Protein AF-A0A9Q4A9N9-F1 (afdb_monomer)

Foldseek 3Di:
DPDPDDDPALLVQQQQPDWDWDDDPPDIDIDRCQCSRPLRGVLLVVLSVLVVVCVVVVVDDPLAEEEEEDLDSNLLSNLQRCLRVVHAYEYEYEPVRDPVSVVSSVVSVHHYHYDYDADPVRHCPVVSVVVLVCVCVVDVSYDYSD

Nearest PDB structures (foldseek):
  5d84-assembly1_A  TM=9.230E-01  e=7.719E-14  Staphylococcus aureus subsp. aureus str. Newman
  5d86-assembly1_A-2  TM=9.221E-01  e=1.957E-13  Staphylococcus aureus subsp. aureus str. Newman
  5d87-assembly1_A-2  TM=9.288E-01  e=1.424E-12  Staphylococcus aureus subsp. aureus str. Newman
  3x43-assembly2_F  TM=8.504E-01  e=4.314E-11  Streptomyces lavendulae
  5xcp-assembly1_X-2  TM=8.818E-01  e=1.094E-10  Haemophilus influenzae Rd KW20

Structure (mmCIF, N/CA/C/O backbone):
data_AF-A0A9Q4A9N9-F1
#
_entry.id   AF-A0A9Q4A9N9-F1
#
loop_
_atom_site.group_PDB
_atom_site.id
_atom_site.type_symbol
_atom_site.label_atom_id
_atom_site.label_alt_id
_atom_site.label_comp_id
_atom_site.label_asym_id
_atom_site.label_entity_id
_atom_site.label_seq_id
_atom_site.pdbx_PDB_ins_code
_atom_site.Cartn_x
_atom_site.Cartn_y
_atom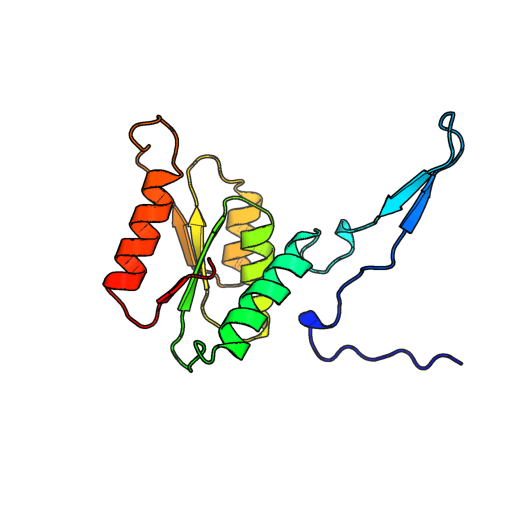_site.Cartn_z
_atom_site.occupancy
_atom_site.B_iso_or_equiv
_atom_site.auth_seq_id
_atom_site.auth_comp_id
_atom_site.auth_asym_id
_atom_site.auth_atom_id
_atom_site.pdbx_PDB_model_num
ATOM 1 N N . MET A 1 1 ? -11.210 -16.561 -32.631 1.00 37.47 1 MET A N 1
ATOM 2 C CA . MET A 1 1 ? -11.814 -15.399 -31.948 1.00 37.47 1 MET A CA 1
ATOM 3 C C . MET A 1 1 ? -11.627 -15.617 -30.459 1.00 37.47 1 MET A C 1
ATOM 5 O O . MET A 1 1 ? -12.325 -16.448 -29.900 1.00 37.47 1 MET A O 1
ATOM 9 N N . HIS A 1 2 ? -10.637 -14.973 -29.839 1.00 43.34 2 HIS A N 1
ATOM 10 C CA . HIS A 1 2 ? -10.611 -14.881 -28.380 1.00 43.34 2 HIS A CA 1
ATOM 11 C C . HIS A 1 2 ? -11.624 -13.801 -28.010 1.00 43.34 2 HIS A C 1
ATOM 13 O O . HIS A 1 2 ? -11.444 -12.642 -28.377 1.00 43.34 2 HIS A O 1
ATOM 19 N N . THR A 1 3 ? -12.727 -14.194 -27.381 1.00 44.84 3 THR A N 1
ATOM 20 C CA . THR A 1 3 ? -13.606 -13.268 -26.665 1.00 44.84 3 THR A CA 1
ATOM 21 C C . THR A 1 3 ? -12.741 -12.457 -25.711 1.00 44.84 3 THR A C 1
ATOM 23 O O . THR A 1 3 ? -12.007 -13.040 -24.913 1.00 44.84 3 THR A O 1
ATOM 26 N N . ALA A 1 4 ? -12.779 -11.130 -25.833 1.00 57.09 4 ALA A N 1
ATOM 27 C CA . ALA A 1 4 ? -12.174 -10.257 -24.841 1.00 57.09 4 ALA A CA 1
ATOM 28 C C . ALA A 1 4 ? -12.810 -10.602 -23.490 1.00 57.09 4 ALA A C 1
ATOM 30 O O . ALA A 1 4 ? -14.027 -10.529 -23.342 1.00 57.09 4 ALA A O 1
ATOM 31 N N . SER A 1 5 ? -12.004 -11.072 -22.543 1.00 66.56 5 SER A N 1
ATOM 32 C CA . SER A 1 5 ? -12.449 -11.260 -21.169 1.00 66.56 5 SER A CA 1
ATOM 33 C C . SER A 1 5 ? -12.702 -9.880 -20.569 1.00 66.56 5 SER A C 1
ATOM 35 O O . SER A 1 5 ? -11.776 -9.071 -20.491 1.00 66.56 5 SER A O 1
ATOM 37 N N . GLU A 1 6 ? -13.942 -9.597 -20.185 1.00 80.25 6 GLU A N 1
ATOM 38 C CA . GLU A 1 6 ? -14.275 -8.398 -19.419 1.00 80.25 6 GLU A CA 1
ATOM 39 C C . GLU A 1 6 ? -13.800 -8.578 -17.976 1.00 80.25 6 GLU A C 1
ATOM 41 O O . GLU A 1 6 ? -14.198 -9.531 -17.306 1.00 80.25 6 GLU A O 1
ATOM 46 N N . TYR A 1 7 ? -12.947 -7.668 -17.507 1.00 80.69 7 TYR A N 1
ATOM 47 C CA . TYR A 1 7 ? -12.559 -7.602 -16.101 1.00 80.69 7 TYR A CA 1
ATOM 48 C C . TYR A 1 7 ? -13.692 -6.974 -15.291 1.00 80.69 7 TYR A C 1
ATOM 50 O O . TYR A 1 7 ? -14.200 -5.918 -15.668 1.00 80.69 7 TYR A O 1
ATOM 58 N N . GLN A 1 8 ? -14.070 -7.604 -14.181 1.00 82.00 8 GLN A N 1
ATOM 59 C CA . GLN A 1 8 ? -15.118 -7.111 -13.282 1.00 82.00 8 GLN A CA 1
ATOM 60 C C . GLN A 1 8 ? -14.548 -6.315 -12.099 1.00 82.00 8 GLN A C 1
ATOM 62 O O . GLN A 1 8 ? -15.270 -5.542 -11.475 1.00 82.00 8 GLN A O 1
ATOM 67 N N . SER A 1 9 ? -13.255 -6.477 -11.804 1.00 84.81 9 SER A N 1
ATOM 68 C CA . SER A 1 9 ? -12.562 -5.814 -10.694 1.00 84.81 9 SER A CA 1
ATOM 69 C C . SER A 1 9 ? -11.139 -5.399 -11.076 1.00 84.81 9 SER A C 1
ATOM 71 O O . SER A 1 9 ? -10.503 -6.012 -11.939 1.00 84.81 9 SER A O 1
ATOM 73 N N . LEU A 1 10 ? -10.584 -4.387 -10.395 1.00 83.00 10 LEU A N 1
ATOM 74 C CA . LEU A 1 10 ? -9.170 -4.008 -10.585 1.00 83.00 10 LEU A CA 1
ATOM 75 C C . LEU A 1 10 ? -8.217 -5.139 -10.182 1.00 83.00 10 LEU A C 1
ATOM 77 O O . LEU A 1 10 ? -7.119 -5.257 -10.725 1.00 83.00 10 LEU A O 1
ATOM 81 N N . CYS A 1 11 ? -8.646 -5.980 -9.241 1.00 80.81 11 CYS A N 1
ATOM 82 C CA . CYS A 1 11 ? -7.875 -7.114 -8.745 1.00 80.81 11 CYS A CA 1
ATOM 83 C C . CYS A 1 11 ? -7.682 -8.217 -9.797 1.00 80.81 11 CYS A C 1
ATOM 85 O O . CYS A 1 11 ? -6.743 -9.001 -9.676 1.00 80.81 11 CYS A O 1
ATOM 87 N N . GLU A 1 12 ? -8.538 -8.282 -10.819 1.00 83.12 12 GLU A N 1
ATOM 88 C CA . GLU A 1 12 ? -8.385 -9.206 -11.950 1.00 83.12 12 GLU A CA 1
ATOM 89 C C . GLU A 1 12 ? -7.378 -8.695 -12.989 1.00 83.12 12 GLU A C 1
ATOM 91 O O . GLU A 1 12 ? -6.821 -9.481 -13.758 1.00 83.12 12 GLU A O 1
ATOM 96 N N . ILE A 1 13 ? -7.084 -7.390 -12.985 1.00 84.44 13 ILE A N 1
ATOM 97 C CA . ILE A 1 13 ? -6.130 -6.757 -13.900 1.00 84.44 13 ILE A CA 1
ATOM 98 C C . ILE A 1 13 ? -4.717 -6.865 -13.314 1.00 84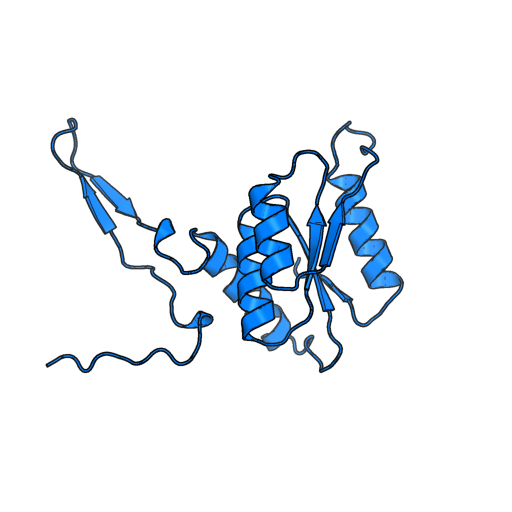.44 13 ILE A C 1
ATOM 100 O O . ILE A 1 13 ? -4.088 -5.882 -12.920 1.00 84.44 13 ILE A O 1
ATOM 104 N N . VAL A 1 14 ? -4.201 -8.093 -13.251 1.00 85.62 14 VAL A N 1
ATOM 105 C CA . VAL A 1 14 ? -2.814 -8.368 -12.858 1.00 85.62 14 VAL A CA 1
ATOM 106 C C . VAL A 1 14 ? -2.012 -8.779 -14.086 1.00 85.62 14 VAL A C 1
ATOM 108 O O . VAL A 1 14 ? -2.102 -9.902 -14.584 1.00 85.62 14 VAL A O 1
ATOM 111 N N . HIS A 1 15 ? -1.173 -7.867 -14.571 1.00 86.19 15 HIS A N 1
ATOM 112 C CA . HIS A 1 15 ? -0.300 -8.125 -15.709 1.00 86.19 15 HIS A CA 1
ATOM 113 C C . HIS A 1 15 ? 0.949 -8.885 -15.255 1.00 86.19 15 HIS A C 1
ATOM 115 O O . HIS A 1 15 ? 1.929 -8.312 -14.774 1.00 86.19 15 HIS A O 1
ATOM 121 N N . ASP A 1 16 ? 0.916 -10.208 -15.407 1.00 87.25 16 ASP A N 1
ATOM 122 C CA . ASP A 1 16 ? 2.038 -11.080 -15.037 1.00 87.25 16 ASP A CA 1
ATOM 123 C C . ASP A 1 16 ? 2.824 -11.642 -16.227 1.00 87.25 16 ASP A C 1
ATOM 125 O O . ASP A 1 16 ? 3.945 -12.116 -16.064 1.00 87.25 16 ASP A O 1
ATOM 129 N N . GLN A 1 17 ? 2.262 -11.542 -17.431 1.00 89.88 17 GLN A N 1
ATOM 130 C CA . GLN A 1 17 ? 2.814 -12.145 -18.649 1.00 89.88 17 GLN A CA 1
ATOM 131 C C . GLN A 1 17 ? 3.272 -11.107 -19.686 1.00 89.88 17 GLN A C 1
ATOM 133 O O . GLN A 1 17 ? 3.496 -11.431 -20.849 1.00 89.88 17 GLN A O 1
ATOM 138 N N . ALA A 1 18 ? 3.413 -9.843 -19.278 1.00 92.62 18 ALA A N 1
ATOM 139 C CA . ALA A 1 18 ? 3.898 -8.779 -20.147 1.00 92.62 18 ALA A CA 1
ATOM 140 C C . ALA A 1 18 ? 5.430 -8.711 -20.102 1.00 92.62 18 ALA A C 1
ATOM 142 O O . ALA A 1 18 ? 6.015 -8.271 -19.108 1.00 92.62 18 ALA A O 1
ATOM 143 N N . PHE A 1 19 ? 6.074 -9.127 -21.192 1.00 96.25 19 PHE A N 1
ATOM 144 C CA . PHE A 1 19 ? 7.525 -9.081 -21.348 1.00 96.25 19 PHE A CA 1
ATOM 145 C C . PHE A 1 19 ? 7.915 -8.329 -22.618 1.00 96.25 19 PHE A C 1
ATOM 147 O O . PHE A 1 19 ? 7.341 -8.546 -23.683 1.00 96.25 19 PHE A O 1
ATOM 154 N N . LEU A 1 20 ? 8.932 -7.479 -22.510 1.00 96.38 20 LEU A N 1
ATOM 155 C CA . LEU A 1 20 ? 9.586 -6.839 -23.644 1.00 96.38 20 LEU A CA 1
ATOM 156 C C . LEU A 1 20 ? 10.902 -7.566 -23.927 1.00 96.38 20 LEU A C 1
ATOM 158 O O . LEU A 1 20 ? 11.779 -7.605 -23.063 1.00 96.38 20 LEU A O 1
ATOM 162 N N . LYS A 1 21 ? 11.058 -8.126 -25.131 1.00 97.19 21 LYS A N 1
ATOM 163 C CA . LYS A 1 21 ? 12.361 -8.629 -25.582 1.00 97.19 21 LYS A CA 1
ATOM 164 C C . LYS A 1 21 ? 13.247 -7.441 -25.950 1.00 97.19 21 LYS A C 1
ATOM 166 O O . LYS A 1 21 ? 12.863 -6.624 -26.782 1.00 97.19 21 LYS A O 1
ATOM 171 N N . VAL A 1 22 ? 14.431 -7.372 -25.357 1.00 97.50 22 VAL A N 1
ATOM 172 C CA . VAL A 1 22 ? 15.457 -6.376 -25.664 1.00 97.50 22 VAL A CA 1
ATOM 173 C C . VAL A 1 22 ? 16.596 -7.063 -26.404 1.00 97.50 22 VAL A C 1
ATOM 175 O O . VAL A 1 22 ? 17.100 -8.096 -25.967 1.00 97.50 22 VAL A O 1
ATOM 178 N N . THR A 1 23 ? 16.977 -6.485 -27.539 1.00 97.31 23 THR A N 1
ATOM 179 C CA . THR A 1 23 ? 18.047 -6.962 -28.424 1.00 97.31 23 THR A CA 1
ATOM 180 C C . THR A 1 23 ? 18.979 -5.800 -28.765 1.00 97.31 23 THR A C 1
ATOM 182 O O . THR A 1 23 ? 18.563 -4.644 -28.707 1.00 97.31 23 THR A O 1
ATOM 185 N N . GLY A 1 24 ? 20.219 -6.078 -29.175 1.00 93.44 24 GLY A N 1
ATOM 186 C CA . GLY A 1 24 ? 21.143 -5.039 -29.663 1.00 93.44 24 GLY A CA 1
ATOM 187 C C . GLY A 1 24 ? 21.959 -4.310 -28.585 1.00 93.44 24 GLY A C 1
ATOM 188 O O . GLY A 1 24 ? 22.623 -3.328 -28.898 1.00 93.44 24 GLY A O 1
ATOM 189 N N . LEU A 1 25 ? 21.960 -4.802 -27.338 1.00 93.25 25 LEU A N 1
ATOM 190 C CA . LEU A 1 25 ? 22.780 -4.289 -26.223 1.00 93.25 25 LEU A CA 1
ATOM 191 C C . LEU A 1 25 ? 23.878 -5.282 -25.789 1.00 93.25 25 LEU A C 1
ATOM 193 O O . LEU A 1 25 ? 24.240 -5.360 -24.619 1.00 93.25 25 LEU A O 1
ATOM 197 N N . GLY A 1 26 ? 24.388 -6.082 -26.729 1.00 95.06 26 GLY A N 1
ATOM 198 C CA . GLY A 1 26 ? 25.426 -7.096 -26.495 1.00 95.06 26 GLY A CA 1
ATOM 199 C C . GLY A 1 26 ? 24.898 -8.475 -26.084 1.00 95.06 26 GLY A C 1
ATOM 200 O O . GLY A 1 26 ? 25.519 -9.475 -26.427 1.00 95.06 26 GLY A O 1
ATOM 201 N N . LEU A 1 27 ? 23.735 -8.545 -25.429 1.00 95.75 27 LEU A N 1
ATOM 202 C CA . LEU A 1 27 ? 23.015 -9.786 -25.122 1.00 95.75 27 LEU A CA 1
ATOM 203 C C . LEU A 1 27 ? 21.504 -9.584 -25.295 1.00 95.75 27 LEU A C 1
ATOM 205 O O . LEU A 1 27 ? 20.992 -8.485 -25.074 1.00 95.75 27 LEU A O 1
ATOM 209 N N . ASP A 1 28 ? 20.802 -10.658 -25.655 1.00 97.38 28 ASP A N 1
ATOM 210 C CA . ASP A 1 28 ? 19.340 -10.697 -25.686 1.00 97.38 28 ASP A CA 1
ATOM 211 C C . ASP A 1 28 ? 18.799 -11.001 -24.282 1.00 97.38 28 ASP A C 1
ATOM 213 O O . ASP A 1 28 ? 19.219 -11.967 -23.642 1.00 97.38 28 ASP A O 1
ATOM 217 N N . PHE A 1 29 ? 17.835 -10.212 -23.808 1.00 96.69 29 PHE A N 1
ATOM 218 C CA . PHE A 1 29 ? 17.159 -10.449 -22.529 1.00 96.69 29 PHE A CA 1
ATOM 219 C C . PHE A 1 29 ? 15.695 -10.002 -22.568 1.00 96.69 29 PHE A C 1
ATOM 221 O O . PHE A 1 29 ? 15.257 -9.313 -23.488 1.00 96.69 29 PHE A O 1
ATOM 228 N N . PHE A 1 30 ? 14.922 -10.405 -21.559 1.00 97.38 30 PHE A N 1
ATOM 229 C CA . PHE A 1 30 ? 13.523 -10.012 -21.404 1.00 97.38 30 PHE A CA 1
ATOM 230 C C . PHE A 1 30 ? 13.351 -9.104 -20.189 1.00 97.38 30 PHE A C 1
ATOM 232 O O . PHE A 1 30 ? 13.836 -9.411 -19.101 1.00 97.38 30 PHE A O 1
ATOM 239 N N . LEU A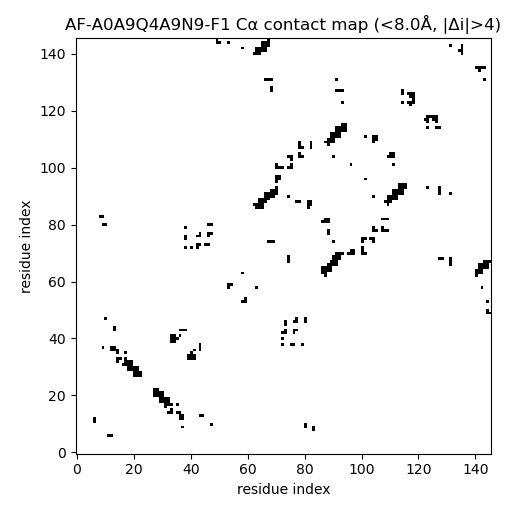 1 31 ? 12.620 -8.007 -20.367 1.00 96.06 31 LEU A N 1
ATOM 240 C CA . LEU A 1 31 ? 12.180 -7.128 -19.290 1.00 96.06 31 LEU A CA 1
ATOM 241 C C . LEU A 1 31 ? 10.728 -7.435 -18.946 1.00 96.06 31 LEU A C 1
ATOM 243 O O . LEU A 1 31 ? 9.863 -7.386 -19.819 1.00 96.06 31 LEU A O 1
ATOM 247 N N . LYS A 1 32 ? 10.450 -7.725 -17.674 1.00 96.25 32 LYS A N 1
ATOM 248 C CA . LYS A 1 32 ? 9.079 -7.897 -17.190 1.00 96.25 32 LYS A CA 1
ATOM 249 C C . LYS A 1 32 ? 8.448 -6.531 -16.927 1.00 96.25 32 LYS A C 1
ATOM 251 O O . LYS A 1 32 ? 8.941 -5.760 -16.105 1.00 96.25 32 LYS A O 1
ATOM 256 N N . MET A 1 33 ? 7.356 -6.231 -17.621 1.00 96.12 33 MET A N 1
ATOM 257 C CA . MET A 1 33 ? 6.734 -4.905 -17.652 1.00 96.12 33 MET A CA 1
ATOM 258 C C . MET A 1 33 ? 5.738 -4.714 -16.500 1.00 96.12 33 MET A C 1
ATOM 260 O O . MET A 1 33 ? 4.543 -4.525 -16.702 1.00 96.12 33 MET A O 1
ATOM 264 N N . GLU A 1 34 ? 6.237 -4.753 -15.264 1.00 96.25 34 GLU A N 1
ATOM 265 C CA . GLU A 1 34 ? 5.417 -4.649 -14.045 1.00 96.25 34 GLU A CA 1
ATOM 266 C C . GLU A 1 34 ? 4.754 -3.276 -13.843 1.00 96.25 34 GLU A C 1
ATOM 268 O O . GLU A 1 34 ? 3.810 -3.154 -13.061 1.00 96.25 34 GLU A O 1
ATOM 273 N N . SER A 1 35 ? 5.226 -2.238 -14.538 1.00 94.50 35 SER A N 1
ATOM 274 C CA . SER A 1 35 ? 4.610 -0.907 -14.528 1.00 94.50 35 SER A CA 1
ATOM 275 C C . SER A 1 35 ? 3.247 -0.862 -15.218 1.00 94.50 35 SER A C 1
ATOM 277 O O . SER A 1 35 ? 2.513 0.099 -15.023 1.00 94.50 35 SER A O 1
ATOM 279 N N . LEU A 1 36 ? 2.899 -1.889 -16.002 1.00 93.94 36 LEU A N 1
ATOM 280 C CA . LEU A 1 36 ? 1.603 -1.981 -16.673 1.00 93.94 36 LEU A CA 1
ATOM 281 C C . LEU A 1 36 ? 0.464 -2.363 -15.726 1.00 93.94 36 LEU A C 1
ATOM 283 O O . LEU A 1 36 ? -0.694 -2.207 -16.092 1.00 93.94 36 LEU A O 1
ATOM 287 N N . ASN A 1 37 ? 0.761 -2.847 -14.516 1.00 94.69 37 ASN A N 1
ATOM 288 C CA . ASN A 1 37 ? -0.270 -3.067 -13.505 1.00 94.69 37 ASN A CA 1
ATOM 289 C C . ASN A 1 37 ? -0.977 -1.736 -13.159 1.00 94.69 37 ASN A C 1
ATOM 291 O O . ASN A 1 37 ? -0.287 -0.724 -13.060 1.00 94.69 37 ASN A O 1
ATOM 295 N N . PRO A 1 38 ? -2.299 -1.721 -12.896 1.00 92.56 38 PRO A N 1
ATOM 296 C CA . PRO A 1 38 ? -3.078 -0.516 -12.583 1.00 92.56 38 PRO A CA 1
ATOM 297 C C . PRO A 1 38 ? -2.447 0.463 -11.579 1.00 92.56 38 PRO A C 1
ATOM 299 O O . PRO A 1 38 ? -2.464 1.669 -11.804 1.00 92.56 38 PRO A O 1
ATOM 302 N N . ALA A 1 39 ? -1.817 -0.036 -10.509 1.00 93.50 39 ALA A N 1
ATOM 303 C CA . ALA A 1 39 ? -1.113 0.800 -9.525 1.00 93.50 39 ALA A CA 1
ATOM 304 C C . ALA A 1 39 ? 0.275 1.301 -9.996 1.00 93.50 39 ALA A C 1
ATOM 306 O O . ALA A 1 39 ? 1.084 1.758 -9.187 1.00 93.50 39 ALA A O 1
ATOM 307 N N . GLY A 1 40 ? 0.599 1.148 -11.281 1.00 94.12 40 GLY A N 1
ATOM 308 C CA . GLY A 1 40 ? 1.843 1.582 -11.917 1.00 94.12 40 GLY A CA 1
ATOM 309 C C . GLY A 1 40 ? 3.090 0.797 -11.505 1.00 94.12 40 GLY A C 1
ATOM 310 O O . GLY A 1 40 ? 4.209 1.222 -11.792 1.00 94.12 40 GLY A O 1
ATOM 311 N N . SER A 1 41 ? 2.948 -0.320 -10.782 1.00 95.38 41 SER A N 1
ATOM 312 C CA . SER A 1 41 ? 4.094 -1.081 -10.279 1.00 95.38 41 SER A CA 1
ATOM 313 C C . SER A 1 41 ? 3.756 -2.521 -9.889 1.00 95.38 41 SER A C 1
ATOM 315 O O . SER A 1 41 ? 2.597 -2.882 -9.684 1.00 95.38 41 SER A O 1
ATOM 317 N N . ILE A 1 42 ? 4.807 -3.309 -9.640 1.00 95.88 42 ILE A N 1
ATOM 318 C CA . ILE A 1 42 ? 4.721 -4.682 -9.117 1.00 95.88 42 ILE A CA 1
ATOM 319 C C . ILE A 1 42 ? 3.955 -4.792 -7.785 1.00 95.88 42 ILE A C 1
ATOM 321 O O . ILE A 1 42 ? 3.466 -5.865 -7.436 1.00 95.88 42 ILE A O 1
ATOM 325 N N . LYS A 1 43 ? 3.835 -3.698 -7.015 1.00 96.31 43 LYS A N 1
ATOM 326 C CA . LYS A 1 43 ? 3.232 -3.732 -5.674 1.00 96.31 43 LYS A CA 1
ATOM 327 C C . LYS A 1 43 ? 1.729 -3.990 -5.679 1.00 96.31 43 LYS A C 1
ATOM 329 O O . LYS A 1 43 ? 1.217 -4.389 -4.638 1.00 96.31 43 LYS A O 1
ATOM 334 N N . LEU A 1 44 ? 1.058 -3.877 -6.830 1.00 95.75 44 LEU A N 1
ATOM 335 C CA . LEU A 1 44 ? -0.328 -4.326 -6.975 1.00 95.75 44 LEU A CA 1
ATOM 336 C C . LEU A 1 44 ? -0.495 -5.791 -6.549 1.00 95.75 44 LEU A C 1
ATOM 338 O O . LEU A 1 44 ? -1.410 -6.112 -5.801 1.00 95.75 44 LEU A O 1
ATOM 342 N N . LYS A 1 45 ? 0.439 -6.662 -6.946 1.00 94.56 45 LYS A N 1
ATOM 343 C CA . LYS A 1 45 ? 0.400 -8.099 -6.630 1.00 94.56 45 LYS A CA 1
ATOM 344 C C . LYS A 1 45 ? 0.486 -8.346 -5.128 1.00 94.56 45 LYS A C 1
ATOM 346 O O . LYS A 1 45 ? -0.276 -9.133 -4.578 1.00 94.56 45 LYS A O 1
ATOM 351 N N . THR A 1 46 ? 1.394 -7.634 -4.460 1.00 95.88 46 THR A N 1
ATOM 352 C CA . THR A 1 46 ? 1.538 -7.700 -3.001 1.00 95.88 46 THR A CA 1
ATOM 353 C C . THR A 1 46 ? 0.283 -7.185 -2.301 1.00 95.88 46 THR A C 1
ATOM 355 O O . THR A 1 46 ? -0.208 -7.853 -1.402 1.00 95.88 46 THR A O 1
ATOM 358 N N . ALA A 1 47 ? -0.266 -6.045 -2.733 1.00 96.56 47 ALA A N 1
ATOM 359 C CA . ALA A 1 47 ? -1.481 -5.476 -2.154 1.00 96.56 47 ALA A CA 1
ATOM 360 C C . ALA A 1 47 ? -2.676 -6.439 -2.256 1.00 96.56 47 ALA A C 1
ATOM 362 O O . ALA A 1 47 ? -3.331 -6.708 -1.252 1.00 96.56 47 ALA A O 1
ATOM 363 N N . VAL A 1 48 ? -2.908 -7.020 -3.441 1.00 95.12 48 VAL A N 1
ATOM 364 C CA . VAL A 1 48 ? -3.958 -8.030 -3.651 1.00 95.12 48 VAL A CA 1
ATOM 365 C C . VAL A 1 48 ? -3.740 -9.241 -2.742 1.00 95.12 48 VAL A C 1
ATOM 367 O O . VAL A 1 48 ? -4.686 -9.699 -2.108 1.00 95.12 48 VAL A O 1
ATOM 370 N N . GLY A 1 49 ? -2.501 -9.731 -2.630 1.00 95.12 49 GLY A N 1
ATOM 371 C CA . GLY A 1 49 ? -2.163 -10.854 -1.754 1.00 95.12 49 GLY A CA 1
ATOM 372 C C . GLY A 1 49 ? -2.468 -10.587 -0.277 1.00 95.12 49 GLY A C 1
ATOM 373 O O . GLY A 1 49 ? -3.135 -11.402 0.353 1.00 95.12 49 GLY A O 1
ATOM 374 N N . LEU A 1 50 ? -2.038 -9.438 0.256 1.00 96.88 50 LEU A N 1
ATOM 375 C CA . LEU A 1 50 ? -2.252 -9.064 1.662 1.00 96.88 50 LEU A CA 1
ATOM 376 C C . LEU A 1 50 ? -3.741 -8.919 2.000 1.00 96.88 50 LEU A C 1
ATOM 378 O O . LEU A 1 50 ? -4.208 -9.439 3.010 1.00 96.88 50 LEU A O 1
ATOM 382 N N . ILE A 1 51 ? -4.507 -8.247 1.138 1.00 95.69 51 ILE A N 1
ATOM 383 C CA . ILE A 1 51 ? -5.941 -8.032 1.371 1.00 95.69 51 ILE A CA 1
ATOM 384 C C . ILE A 1 51 ? -6.706 -9.357 1.258 1.00 95.69 51 ILE A C 1
ATOM 386 O O . ILE A 1 51 ? -7.597 -9.626 2.063 1.00 95.69 51 ILE A O 1
ATOM 390 N N . ASN A 1 52 ? -6.340 -10.213 0.298 1.00 94.56 52 ASN A N 1
ATOM 391 C CA . ASN A 1 52 ? -6.943 -11.537 0.166 1.00 94.56 52 ASN A CA 1
ATOM 392 C C . ASN A 1 52 ? -6.628 -12.443 1.369 1.00 94.56 52 ASN A C 1
ATOM 394 O O . ASN A 1 52 ? -7.513 -13.191 1.776 1.00 94.56 52 ASN A O 1
ATOM 398 N N . ASP A 1 53 ? -5.426 -12.372 1.956 1.00 96.19 53 ASP A N 1
ATOM 399 C CA . ASP A 1 53 ? -5.088 -13.115 3.183 1.00 96.19 53 ASP A CA 1
ATOM 400 C C . ASP A 1 53 ? -5.988 -12.700 4.352 1.00 96.19 53 ASP A C 1
ATOM 402 O O . ASP A 1 53 ? -6.638 -13.535 4.982 1.00 96.19 53 ASP A O 1
ATOM 406 N N . VAL A 1 54 ? -6.103 -11.394 4.591 1.00 96.25 54 VAL A N 1
ATOM 407 C CA . VAL A 1 54 ? -6.958 -10.840 5.649 1.00 96.25 54 VAL A CA 1
ATOM 408 C C . VAL A 1 54 ? -8.425 -11.224 5.442 1.00 96.25 54 VAL A C 1
ATOM 410 O O . VAL A 1 54 ? -9.102 -11.616 6.398 1.00 96.25 54 VAL A O 1
ATOM 413 N N . GLN A 1 55 ? -8.908 -11.195 4.199 1.00 94.06 55 GLN A N 1
ATOM 414 C CA . GLN A 1 55 ? -10.250 -11.661 3.859 1.00 94.06 55 GLN A CA 1
ATOM 415 C C . GLN A 1 55 ? -10.423 -13.164 4.123 1.00 94.06 55 GLN A C 1
ATOM 417 O O . GLN A 1 55 ? -11.408 -13.566 4.741 1.00 94.06 55 GLN A O 1
ATOM 422 N N . ALA A 1 56 ? -9.470 -13.996 3.697 1.00 95.94 56 ALA A N 1
ATOM 423 C CA . ALA A 1 56 ? -9.514 -15.447 3.879 1.00 95.94 56 ALA A CA 1
ATOM 424 C C . ALA A 1 56 ? -9.474 -15.856 5.360 1.00 95.94 56 ALA A C 1
ATOM 426 O O . ALA A 1 56 ? -10.081 -16.852 5.749 1.00 95.94 56 ALA A O 1
ATOM 427 N N . ARG A 1 57 ? -8.805 -15.060 6.198 1.00 96.06 57 ARG A N 1
ATOM 428 C CA . ARG A 1 57 ? -8.762 -15.230 7.657 1.00 96.06 57 ARG A CA 1
ATOM 429 C C . ARG A 1 57 ? -10.020 -14.725 8.371 1.00 96.06 57 ARG A C 1
ATOM 431 O O . ARG A 1 57 ? -10.108 -14.867 9.587 1.00 96.06 57 ARG A O 1
ATOM 438 N N . GLY A 1 58 ? -10.977 -14.138 7.648 1.00 96.06 58 GLY A N 1
ATOM 439 C CA . GLY A 1 58 ? -12.219 -13.614 8.219 1.00 96.06 58 GLY A CA 1
ATOM 440 C C . GLY A 1 58 ? -12.024 -12.366 9.083 1.00 96.06 58 GLY A C 1
ATOM 441 O O . GLY A 1 58 ? -12.830 -12.115 9.972 1.00 96.06 58 GLY A O 1
ATOM 442 N N . LEU A 1 59 ? -10.954 -11.597 8.849 1.00 95.88 59 LEU A N 1
ATOM 443 C CA . LEU A 1 59 ? -10.631 -10.396 9.630 1.00 95.88 59 LEU A CA 1
ATOM 444 C C . LEU A 1 59 ? -11.265 -9.114 9.060 1.00 95.88 59 LEU A C 1
ATOM 446 O O . LEU A 1 59 ? -11.170 -8.056 9.678 1.00 95.88 59 LEU A O 1
ATOM 450 N N . LEU A 1 60 ? -11.911 -9.195 7.892 1.00 95.50 60 LEU A N 1
ATOM 451 C CA . LEU A 1 60 ? -12.665 -8.087 7.305 1.00 95.50 60 LEU A CA 1
ATOM 452 C C . LEU A 1 60 ? -14.128 -8.112 7.767 1.00 95.50 60 LEU A C 1
ATOM 454 O O . LEU A 1 60 ? -14.844 -9.086 7.536 1.00 95.50 60 LEU A O 1
ATOM 458 N N . GLY A 1 61 ? -14.574 -7.010 8.360 1.00 94.12 61 GLY A N 1
ATOM 459 C CA . GLY A 1 61 ? -15.966 -6.691 8.658 1.00 94.12 61 GLY A CA 1
ATOM 460 C C . GLY A 1 61 ? -16.360 -5.309 8.114 1.00 94.12 61 GLY A C 1
ATOM 461 O O . GLY A 1 61 ? -15.515 -4.603 7.564 1.00 94.12 61 GLY A O 1
ATOM 462 N N . PRO A 1 62 ? -17.632 -4.894 8.276 1.00 93.69 62 PRO A N 1
ATOM 463 C CA . PRO A 1 62 ? -18.157 -3.651 7.693 1.00 93.69 62 PRO A CA 1
ATOM 464 C C . PRO A 1 62 ? -17.417 -2.378 8.127 1.00 93.69 62 PRO A C 1
ATOM 466 O O . PRO A 1 62 ? -17.335 -1.422 7.368 1.00 93.69 62 PRO A O 1
ATOM 469 N N . GLU A 1 63 ? -16.863 -2.388 9.339 1.00 96.69 63 GLU A N 1
ATOM 470 C CA . GLU A 1 63 ? -16.177 -1.245 9.952 1.00 96.69 63 GLU A CA 1
ATOM 471 C C . GLU A 1 63 ? -14.649 -1.402 9.953 1.00 96.69 63 GLU A C 1
ATOM 473 O O . GLU A 1 63 ? -13.954 -0.617 10.596 1.00 96.69 63 GLU A O 1
ATOM 478 N N . THR A 1 64 ? -14.111 -2.438 9.298 1.00 98.19 64 THR A N 1
ATOM 479 C CA . THR A 1 64 ? -12.671 -2.710 9.323 1.00 98.19 64 THR A CA 1
ATOM 480 C C . THR A 1 64 ? -11.890 -1.604 8.624 1.00 98.19 64 THR A C 1
ATOM 482 O O . THR A 1 64 ? -12.201 -1.202 7.502 1.00 98.19 64 THR A O 1
ATOM 485 N N . ILE A 1 65 ? -10.816 -1.166 9.279 1.00 98.62 65 ILE A N 1
ATOM 486 C CA . ILE A 1 65 ? -9.836 -0.226 8.749 1.00 98.62 65 ILE A CA 1
ATOM 487 C C . ILE A 1 65 ? -8.523 -0.981 8.579 1.00 98.62 65 ILE A C 1
ATOM 489 O O . ILE A 1 65 ? -7.897 -1.405 9.551 1.00 98.62 65 ILE A O 1
ATOM 493 N N . LEU A 1 66 ? -8.085 -1.160 7.340 1.00 98.69 66 LEU A N 1
ATOM 494 C CA . LEU A 1 66 ? -6.772 -1.729 7.075 1.00 98.69 66 LEU A CA 1
ATOM 495 C C . LEU A 1 66 ? -5.699 -0.684 7.368 1.00 98.69 66 LEU A C 1
ATOM 497 O O . LEU A 1 66 ? -5.829 0.474 6.975 1.00 98.69 66 LEU A O 1
ATOM 501 N N . ILE A 1 67 ? -4.622 -1.085 8.035 1.00 98.75 67 ILE A N 1
ATOM 502 C CA . ILE A 1 67 ? -3.486 -0.203 8.317 1.00 98.75 67 ILE A CA 1
ATOM 503 C C . ILE A 1 67 ? -2.177 -0.849 7.885 1.00 98.75 67 ILE A C 1
ATOM 505 O O . ILE A 1 67 ? -1.986 -2.050 8.057 1.00 98.75 67 ILE A O 1
ATOM 509 N N . GLU A 1 68 ? -1.275 -0.060 7.301 1.00 98.31 68 GLU A N 1
ATOM 510 C CA . GLU A 1 68 ? 0.073 -0.511 6.946 1.00 98.31 68 GLU A CA 1
ATOM 511 C C . GLU A 1 68 ? 1.080 0.645 6.924 1.00 98.31 68 GLU A C 1
ATOM 513 O O . GLU A 1 68 ? 0.752 1.802 6.655 1.00 98.31 68 GLU A O 1
ATOM 518 N N . SER A 1 69 ? 2.343 0.314 7.168 1.00 97.19 69 SER A N 1
ATOM 519 C CA . SER A 1 69 ? 3.491 1.192 7.066 1.00 97.19 69 SER A CA 1
ATOM 520 C C . SER A 1 69 ? 4.114 1.156 5.666 1.00 97.19 69 SER A C 1
ATOM 522 O O . SER A 1 69 ? 4.795 0.198 5.297 1.00 97.19 69 SER A O 1
ATOM 524 N N . SER A 1 70 ? 3.954 2.217 4.870 1.00 95.62 70 SER A N 1
ATOM 525 C CA . SER A 1 70 ? 4.603 2.291 3.555 1.00 95.62 70 SER A CA 1
ATOM 526 C C . SER A 1 70 ? 4.826 3.716 3.062 1.00 95.62 70 SER A C 1
ATOM 528 O O . SER A 1 70 ? 3.885 4.454 2.823 1.00 95.62 70 SER A O 1
ATOM 530 N N . SER A 1 71 ? 6.076 4.076 2.774 1.00 85.00 71 SER A N 1
ATOM 531 C CA . SER A 1 71 ? 6.439 5.356 2.142 1.00 85.00 71 SER A CA 1
ATOM 532 C C . SER A 1 71 ? 6.360 5.334 0.601 1.00 85.00 71 SER A C 1
ATOM 534 O O . SER A 1 71 ? 6.703 6.313 -0.073 1.00 85.00 71 SER A O 1
ATOM 536 N N . GLY A 1 72 ? 5.947 4.203 0.015 1.00 93.94 72 GLY A N 1
ATOM 537 C CA . GLY A 1 72 ? 6.205 3.858 -1.384 1.00 93.94 72 GLY A CA 1
ATOM 538 C C . GLY A 1 72 ? 5.003 3.329 -2.168 1.00 93.94 72 GLY A C 1
ATOM 539 O O . GLY A 1 72 ? 3.844 3.487 -1.796 1.00 93.94 72 GLY A O 1
ATOM 540 N N . ASN A 1 73 ? 5.314 2.629 -3.261 1.00 96.81 73 ASN A N 1
ATOM 541 C CA . ASN A 1 73 ? 4.331 2.079 -4.199 1.00 96.81 73 ASN A CA 1
ATOM 542 C C . ASN A 1 73 ? 3.356 1.070 -3.571 1.00 96.81 73 ASN A C 1
ATOM 544 O O . ASN A 1 73 ? 2.274 0.863 -4.111 1.00 96.81 73 ASN A O 1
ATOM 548 N N . LEU A 1 74 ? 3.722 0.429 -2.454 1.00 97.69 74 LEU A N 1
ATOM 549 C CA . LEU A 1 74 ? 2.810 -0.481 -1.760 1.00 97.69 74 LEU A CA 1
ATOM 550 C C . LEU A 1 74 ? 1.649 0.280 -1.116 1.00 97.69 74 LEU A C 1
ATOM 552 O O . LEU A 1 74 ? 0.514 -0.145 -1.283 1.00 97.69 74 LEU A O 1
ATOM 556 N N . GLY A 1 75 ? 1.903 1.423 -0.472 1.00 97.69 75 GLY A N 1
ATOM 557 C CA . GLY A 1 75 ? 0.838 2.270 0.068 1.00 97.69 75 GLY A CA 1
ATOM 558 C C . GLY A 1 75 ? -0.131 2.745 -1.019 1.00 97.69 75 GLY A C 1
ATOM 559 O O . GLY A 1 75 ? -1.341 2.678 -0.834 1.00 97.69 75 GLY A O 1
ATOM 560 N N . VAL A 1 76 ? 0.386 3.126 -2.195 1.00 98.12 76 VAL A N 1
ATOM 561 C CA . VAL A 1 76 ? -0.444 3.505 -3.356 1.00 98.12 76 VAL A CA 1
ATOM 562 C C . VAL A 1 76 ? -1.285 2.328 -3.861 1.00 98.12 76 VAL A C 1
ATOM 564 O O . VAL A 1 76 ? -2.478 2.490 -4.099 1.00 98.12 76 VAL A O 1
ATOM 567 N N . ALA A 1 77 ? -0.687 1.141 -3.996 1.00 97.88 77 ALA A N 1
ATOM 568 C CA . ALA A 1 77 ? -1.395 -0.056 -4.444 1.00 97.88 77 ALA A CA 1
ATOM 569 C C . ALA A 1 77 ? -2.480 -0.508 -3.452 1.00 97.88 77 ALA A C 1
ATOM 571 O O . ALA A 1 77 ? -3.584 -0.843 -3.871 1.00 97.88 77 ALA A O 1
ATOM 572 N N . LEU A 1 78 ? -2.187 -0.480 -2.148 1.00 98.31 78 LEU A N 1
ATOM 573 C CA . LEU A 1 78 ? -3.160 -0.776 -1.097 1.00 98.31 78 LEU A CA 1
ATOM 574 C C . LEU A 1 78 ? -4.303 0.237 -1.112 1.00 98.31 78 LEU A C 1
ATOM 576 O O . LEU A 1 78 ? -5.454 -0.170 -1.153 1.00 98.31 78 LEU A O 1
ATOM 580 N N . ALA A 1 79 ? -3.998 1.536 -1.173 1.00 98.31 79 ALA A N 1
ATOM 581 C CA . ALA A 1 79 ? -5.015 2.581 -1.245 1.00 98.31 79 ALA A CA 1
ATOM 582 C C . ALA A 1 79 ? -5.951 2.393 -2.449 1.00 98.31 79 ALA A C 1
ATOM 584 O O . ALA A 1 79 ? -7.164 2.473 -2.289 1.00 98.31 79 ALA A O 1
ATOM 585 N N . MET A 1 80 ? -5.405 2.076 -3.629 1.00 97.81 80 MET A N 1
ATOM 586 C CA . MET A 1 80 ? -6.198 1.798 -4.830 1.00 97.81 80 MET A CA 1
ATOM 587 C C . MET A 1 80 ? -7.136 0.596 -4.648 1.00 97.81 80 MET A C 1
ATOM 589 O O . MET A 1 80 ? -8.319 0.703 -4.960 1.00 97.81 80 MET A O 1
ATOM 593 N N . ILE A 1 81 ? -6.629 -0.543 -4.161 1.00 97.06 81 ILE A N 1
ATOM 594 C CA . ILE A 1 81 ? -7.456 -1.750 -4.001 1.00 97.06 81 ILE A CA 1
ATOM 595 C C . ILE A 1 81 ? -8.480 -1.582 -2.873 1.00 97.06 81 ILE A C 1
ATOM 597 O O . ILE A 1 81 ? -9.626 -1.991 -3.023 1.00 97.06 81 ILE A O 1
ATOM 601 N N . CYS A 1 82 ? -8.103 -0.952 -1.762 1.00 97.69 82 CYS A N 1
ATOM 602 C CA . CYS A 1 82 ? -9.029 -0.656 -0.673 1.00 97.69 82 CYS A CA 1
ATOM 603 C C . CYS A 1 82 ? -10.174 0.251 -1.144 1.00 97.69 82 CYS A C 1
ATOM 605 O O . CYS A 1 82 ? -11.330 -0.043 -0.852 1.00 97.69 82 CYS A O 1
ATOM 607 N N . ALA A 1 83 ? -9.875 1.285 -1.938 1.00 97.25 83 ALA A N 1
ATOM 608 C CA . ALA A 1 83 ? -10.890 2.158 -2.526 1.00 97.25 83 ALA A CA 1
ATOM 609 C C . ALA A 1 83 ? -11.861 1.393 -3.437 1.00 97.25 83 ALA A C 1
ATOM 611 O O . ALA A 1 83 ? -13.069 1.595 -3.358 1.00 97.25 83 ALA A O 1
ATOM 612 N N . GLU A 1 84 ? -11.340 0.492 -4.272 1.00 95.06 84 GLU A N 1
ATOM 613 C CA . GLU A 1 84 ? -12.152 -0.333 -5.170 1.00 95.06 84 GLU A CA 1
ATOM 614 C C . GLU A 1 84 ? -13.066 -1.305 -4.415 1.00 95.06 84 GLU A C 1
ATOM 616 O O . GLU A 1 84 ? -14.222 -1.480 -4.793 1.00 95.06 84 GLU A O 1
ATOM 621 N N . ARG A 1 85 ? -12.585 -1.871 -3.304 1.00 93.19 85 ARG A N 1
ATOM 622 C CA . ARG A 1 85 ? -13.352 -2.799 -2.461 1.00 93.19 85 ARG A CA 1
ATOM 623 C C . ARG A 1 85 ? -14.226 -2.118 -1.406 1.00 93.19 85 ARG A C 1
ATOM 625 O O . ARG A 1 85 ? -14.904 -2.813 -0.654 1.00 93.19 85 ARG A O 1
ATOM 632 N N . GLY A 1 86 ? -14.198 -0.788 -1.310 1.00 95.69 86 GLY A N 1
ATOM 633 C CA . GLY A 1 86 ? -14.919 -0.043 -0.274 1.00 95.69 86 GLY A CA 1
ATOM 634 C C . GLY A 1 86 ? -14.406 -0.299 1.149 1.00 95.69 86 GLY A C 1
ATOM 635 O O . GLY A 1 86 ? -15.180 -0.222 2.098 1.00 95.69 86 GLY A O 1
ATOM 636 N N . ILE A 1 87 ? -13.120 -0.621 1.305 1.00 97.69 87 ILE A N 1
ATOM 637 C CA . ILE A 1 87 ? -12.469 -0.864 2.598 1.00 97.69 87 ILE A CA 1
ATOM 638 C C . ILE A 1 87 ? -11.724 0.406 3.020 1.00 97.69 87 ILE A C 1
ATOM 640 O O . ILE A 1 87 ? -10.966 0.979 2.236 1.00 97.69 87 ILE A O 1
ATOM 644 N N . ALA A 1 88 ? -11.897 0.845 4.267 1.00 98.56 88 ALA A N 1
ATOM 645 C CA . ALA A 1 88 ? -11.132 1.970 4.794 1.00 98.56 88 ALA A CA 1
ATOM 646 C C . ALA A 1 88 ? -9.645 1.599 4.919 1.00 98.56 88 ALA A C 1
ATOM 648 O O . ALA A 1 88 ? -9.301 0.501 5.359 1.00 98.56 88 ALA A O 1
ATOM 649 N N . PHE A 1 89 ? -8.753 2.521 4.550 1.00 98.75 89 PHE A N 1
ATOM 650 C CA . PHE A 1 89 ? -7.311 2.295 4.607 1.00 98.75 89 PHE A CA 1
ATOM 651 C C . PHE A 1 89 ? -6.567 3.480 5.217 1.00 98.75 89 PHE A C 1
ATOM 653 O O . PHE A 1 89 ? -6.755 4.625 4.799 1.00 98.75 89 PHE A O 1
ATOM 660 N N . THR A 1 90 ? -5.669 3.178 6.151 1.00 98.75 90 THR A N 1
ATOM 661 C CA . THR A 1 90 ? -4.742 4.124 6.769 1.00 98.75 90 THR A CA 1
ATOM 662 C C . THR A 1 90 ? -3.308 3.720 6.433 1.00 98.75 90 THR A C 1
ATOM 664 O O . THR A 1 90 ? -2.861 2.618 6.746 1.00 98.75 90 THR A O 1
ATOM 667 N N . CYS A 1 91 ? -2.541 4.627 5.834 1.00 98.50 91 CYS A N 1
ATOM 668 C CA . CYS A 1 91 ? -1.124 4.422 5.575 1.00 98.50 91 CYS A CA 1
ATOM 669 C C . CYS A 1 91 ? -0.265 5.263 6.521 1.00 98.50 91 CYS A C 1
ATOM 671 O O . CYS A 1 91 ? -0.398 6.488 6.584 1.00 98.50 91 CYS A O 1
ATOM 673 N N . VAL A 1 92 ? 0.644 4.606 7.240 1.00 98.50 92 VAL A N 1
ATOM 674 C CA . VAL A 1 92 ? 1.622 5.265 8.108 1.00 98.50 92 VAL A CA 1
ATOM 675 C C . VAL A 1 92 ? 2.917 5.508 7.335 1.00 98.50 92 VAL A C 1
ATOM 677 O O . VAL A 1 92 ? 3.568 4.571 6.864 1.00 98.50 92 VAL A O 1
ATOM 680 N N . VAL A 1 93 ? 3.303 6.777 7.233 1.00 97.94 93 VAL A N 1
ATOM 681 C CA . VAL A 1 93 ? 4.449 7.272 6.461 1.00 97.94 93 VAL A CA 1
ATOM 682 C C . VAL A 1 93 ? 5.420 8.050 7.350 1.00 97.94 93 VAL A C 1
ATOM 684 O O . VAL A 1 93 ? 5.172 8.259 8.535 1.00 97.94 93 VAL A O 1
ATOM 687 N N . ASP A 1 94 ? 6.535 8.485 6.775 1.00 97.19 94 ASP A N 1
ATOM 688 C CA . ASP A 1 94 ? 7.563 9.300 7.434 1.00 97.19 94 ASP A CA 1
ATOM 689 C C . ASP A 1 94 ? 8.001 10.483 6.542 1.00 97.19 94 ASP A C 1
ATOM 691 O O . ASP A 1 94 ? 7.619 10.527 5.366 1.00 97.19 94 ASP A O 1
ATOM 695 N N . PRO A 1 95 ? 8.804 11.439 7.048 1.00 95.88 95 PRO A N 1
ATOM 696 C CA . PRO A 1 95 ? 9.203 12.630 6.296 1.00 95.88 95 PRO A CA 1
ATOM 697 C C . PRO A 1 95 ? 10.027 12.356 5.028 1.00 95.88 95 PRO A C 1
ATOM 699 O O . PRO A 1 95 ? 10.128 13.234 4.175 1.00 95.88 95 PRO A O 1
ATOM 702 N N . ASN A 1 96 ? 10.586 11.149 4.860 1.00 94.06 96 ASN A N 1
ATOM 703 C CA . ASN A 1 96 ? 11.322 10.763 3.650 1.00 94.06 96 ASN A CA 1
ATOM 704 C C . ASN A 1 96 ? 10.390 10.278 2.524 1.00 94.06 96 ASN A C 1
ATOM 706 O O . ASN A 1 96 ? 10.844 9.922 1.435 1.00 94.06 96 ASN A O 1
ATOM 710 N N . SER A 1 97 ? 9.081 10.225 2.778 1.00 94.56 97 SER A N 1
ATOM 711 C CA . SER A 1 97 ? 8.094 9.710 1.833 1.00 94.56 97 SER A CA 1
ATOM 712 C C . SER A 1 97 ? 7.845 10.683 0.683 1.00 94.56 97 SER A C 1
ATOM 714 O O . SER A 1 97 ? 7.718 11.893 0.865 1.00 94.56 97 SER A O 1
ATOM 716 N N . SER A 1 98 ? 7.721 10.144 -0.532 1.00 94.62 98 SER A N 1
ATOM 717 C CA . SER A 1 98 ? 7.475 10.958 -1.724 1.00 94.62 98 SER A CA 1
ATOM 718 C C . SER A 1 98 ? 6.132 11.684 -1.638 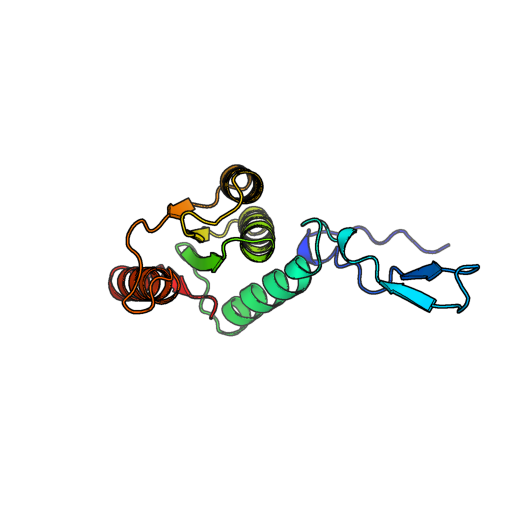1.00 94.62 98 SER A C 1
ATOM 720 O O . SER A 1 98 ? 5.080 11.062 -1.463 1.00 94.62 98 SER A O 1
ATOM 722 N N . SER A 1 99 ? 6.149 12.998 -1.878 1.00 95.69 99 SER A N 1
ATOM 723 C CA . SER A 1 99 ? 4.925 13.803 -1.931 1.00 95.69 99 SER A CA 1
ATOM 724 C C . SER A 1 99 ? 3.957 13.332 -3.026 1.00 95.69 99 SER A C 1
ATOM 726 O O . SER A 1 99 ? 2.746 13.472 -2.866 1.00 95.69 99 SER A O 1
ATOM 728 N N . HIS A 1 100 ? 4.463 12.737 -4.115 1.00 95.69 100 HIS A N 1
ATOM 729 C CA . HIS A 1 100 ? 3.627 12.125 -5.151 1.00 95.69 100 HIS A CA 1
ATOM 730 C C . HIS A 1 100 ? 2.841 10.932 -4.596 1.00 95.69 100 HIS A C 1
ATOM 732 O O . HIS A 1 100 ? 1.623 10.896 -4.742 1.00 95.69 100 HIS A O 1
ATOM 738 N N . ASN A 1 101 ? 3.506 10.013 -3.888 1.00 96.75 101 ASN A N 1
ATOM 739 C CA . ASN A 1 101 ? 2.848 8.839 -3.309 1.00 96.75 101 ASN A CA 1
ATOM 740 C C . ASN A 1 101 ? 1.803 9.244 -2.269 1.00 96.75 101 ASN A C 1
ATOM 742 O O . ASN A 1 101 ? 0.697 8.714 -2.279 1.00 96.75 101 ASN A O 1
ATOM 746 N N . ILE A 1 102 ? 2.116 10.228 -1.419 1.00 98.00 102 ILE A N 1
ATOM 747 C CA . ILE A 1 102 ? 1.164 10.760 -0.433 1.00 98.00 102 ILE A CA 1
ATOM 748 C C . ILE A 1 102 ? -0.083 11.323 -1.124 1.00 98.00 102 ILE A C 1
ATOM 750 O O . ILE A 1 102 ? -1.201 11.035 -0.697 1.00 98.00 102 ILE A O 1
ATOM 754 N N . ARG A 1 103 ? 0.087 12.104 -2.201 1.00 97.94 103 ARG A N 1
ATOM 755 C CA . ARG A 1 103 ? -1.047 12.636 -2.974 1.00 97.94 103 ARG A CA 1
ATOM 756 C C . ARG A 1 103 ? -1.875 11.524 -3.613 1.00 97.94 103 ARG A C 1
ATOM 758 O O . ARG A 1 103 ? -3.093 11.587 -3.517 1.00 97.94 103 ARG A O 1
ATOM 765 N N . MET A 1 104 ? -1.231 10.512 -4.195 1.00 97.81 104 MET A N 1
ATOM 766 C CA . MET A 1 104 ? -1.920 9.367 -4.801 1.00 97.81 104 MET A CA 1
ATOM 767 C C . MET A 1 104 ? -2.728 8.572 -3.768 1.00 97.81 104 MET A C 1
ATOM 769 O O . MET A 1 104 ? -3.906 8.303 -3.985 1.00 97.81 104 MET A O 1
ATOM 773 N N . MET A 1 105 ? -2.137 8.254 -2.611 1.00 98.44 105 MET A N 1
ATOM 774 C CA . MET A 1 105 ? -2.845 7.563 -1.526 1.00 98.44 105 MET A CA 1
ATOM 775 C C . MET A 1 105 ? -4.079 8.351 -1.072 1.00 98.44 105 MET A C 1
ATOM 777 O O . MET A 1 105 ? -5.178 7.803 -1.029 1.00 98.44 105 MET A O 1
ATOM 781 N N . ARG A 1 106 ? -3.922 9.658 -0.824 1.00 98.38 106 ARG A N 1
ATOM 782 C CA . ARG A 1 106 ? -5.038 10.533 -0.434 1.00 98.38 106 ARG A CA 1
ATOM 783 C C . ARG A 1 106 ? -6.100 10.662 -1.524 1.00 98.38 106 ARG A C 1
ATOM 785 O O . ARG A 1 106 ? -7.278 10.715 -1.195 1.00 98.38 106 ARG A O 1
ATOM 792 N N . SER A 1 107 ? -5.724 10.686 -2.807 1.00 98.25 107 SER A N 1
ATOM 793 C CA . SER A 1 107 ? -6.705 10.741 -3.902 1.00 98.25 107 SER A CA 1
ATOM 794 C C . SER A 1 107 ? -7.548 9.473 -4.022 1.00 98.25 107 SER A C 1
ATOM 796 O O . SER A 1 107 ? -8.679 9.553 -4.484 1.00 98.25 107 SER A O 1
ATOM 798 N N . TYR A 1 108 ? -7.032 8.328 -3.564 1.00 98.00 108 TYR A N 1
ATOM 799 C CA . TYR A 1 108 ? -7.812 7.095 -3.423 1.00 98.00 108 TYR A CA 1
ATOM 800 C C . TYR A 1 108 ? -8.604 7.036 -2.105 1.00 98.00 108 TYR A C 1
ATOM 802 O O . TYR A 1 108 ? -9.214 6.020 -1.804 1.00 98.00 108 TYR A O 1
ATOM 810 N N . GLY A 1 109 ? -8.617 8.107 -1.307 1.00 98.31 109 GLY A N 1
ATOM 811 C CA . GLY A 1 109 ? -9.381 8.175 -0.060 1.00 98.31 109 GLY A CA 1
ATOM 812 C C . GLY A 1 109 ? -8.688 7.555 1.153 1.00 98.31 109 GLY A C 1
ATOM 813 O O . GLY A 1 109 ? -9.307 7.455 2.208 1.00 98.31 109 GLY A O 1
ATOM 814 N N . ALA A 1 110 ? -7.413 7.169 1.043 1.00 98.62 110 ALA A N 1
ATOM 815 C CA . ALA A 1 110 ? -6.670 6.670 2.193 1.00 98.62 110 ALA A CA 1
ATOM 816 C C . ALA A 1 110 ? -6.360 7.791 3.197 1.00 98.62 110 ALA A C 1
ATOM 818 O O . ALA A 1 110 ? -5.919 8.886 2.820 1.00 98.62 110 ALA A O 1
ATOM 819 N N . GLU A 1 111 ? -6.496 7.491 4.487 1.00 98.62 111 GLU A N 1
ATOM 820 C CA . GLU A 1 111 ? -5.899 8.304 5.542 1.00 98.62 111 GLU A CA 1
ATOM 821 C C . GLU A 1 111 ? -4.375 8.135 5.483 1.00 98.62 111 GLU A C 1
ATOM 823 O O . GLU A 1 111 ? -3.865 7.024 5.368 1.00 98.62 111 GLU A O 1
ATOM 828 N N . VAL A 1 112 ? -3.622 9.232 5.562 1.00 98.50 112 VAL A N 1
ATOM 829 C CA . VAL A 1 112 ? -2.154 9.181 5.579 1.00 98.50 112 VAL A CA 1
ATOM 830 C C . VAL A 1 112 ? -1.651 9.871 6.833 1.00 98.50 112 VAL A C 1
ATOM 832 O O . VAL A 1 112 ? -1.756 11.097 6.937 1.00 98.50 112 VAL A O 1
ATOM 835 N N . ILE A 1 113 ? -1.075 9.089 7.746 1.00 98.31 113 ILE A N 1
ATOM 836 C CA . ILE A 1 113 ? -0.503 9.572 9.004 1.00 98.31 113 ILE A CA 1
ATOM 837 C C . ILE A 1 113 ? 1.014 9.614 8.862 1.00 98.31 113 ILE A C 1
ATOM 839 O O . ILE A 1 113 ? 1.654 8.584 8.663 1.00 98.31 113 ILE A O 1
ATOM 843 N N . GLN A 1 114 ? 1.596 10.805 8.965 1.00 98.00 114 GLN A N 1
ATOM 844 C CA . GLN A 1 114 ? 3.043 10.984 8.932 1.00 98.00 114 GLN A CA 1
ATOM 845 C C . GLN A 1 114 ? 3.583 11.049 10.361 1.00 98.00 114 GLN A C 1
ATOM 847 O O . GLN A 1 114 ? 3.140 11.887 11.141 1.00 98.00 114 GLN A O 1
ATOM 852 N N . VAL A 1 115 ? 4.539 10.184 10.701 1.00 97.62 115 VAL A N 1
ATOM 853 C CA . VAL A 1 115 ? 5.294 10.326 11.955 1.00 97.62 115 VAL A CA 1
ATOM 854 C C . VAL A 1 115 ? 6.328 11.442 11.825 1.00 97.62 115 VAL A C 1
ATOM 856 O O . VAL A 1 115 ? 6.858 11.678 10.740 1.00 97.62 115 VAL A O 1
ATOM 859 N N . GLU A 1 116 ? 6.644 12.109 12.931 1.00 96.06 116 GLU A N 1
ATOM 860 C CA . GLU A 1 116 ? 7.592 13.235 12.937 1.00 96.06 116 GLU A CA 1
ATOM 861 C C . GLU A 1 116 ? 8.881 12.930 13.706 1.00 96.06 116 GLU A C 1
ATOM 863 O O . GLU A 1 116 ? 9.921 13.527 13.439 1.00 96.06 116 GLU A O 1
ATOM 868 N N . THR A 1 117 ? 8.838 11.979 14.641 1.00 96.75 117 THR A N 1
ATOM 869 C CA . THR A 1 117 ? 9.952 11.696 15.551 1.00 96.75 117 THR A CA 1
ATOM 870 C C . THR A 1 117 ? 10.761 10.485 15.081 1.00 96.75 117 THR A C 1
ATOM 872 O O . THR A 1 117 ? 10.184 9.405 14.915 1.00 96.75 117 THR A O 1
ATOM 875 N N . PRO A 1 118 ? 12.085 10.617 14.884 1.00 96.62 118 PRO A N 1
ATOM 876 C CA . PRO A 1 118 ? 12.953 9.472 14.644 1.00 96.62 118 PRO A CA 1
ATOM 877 C C . PRO A 1 118 ? 12.997 8.517 15.845 1.00 96.62 118 PRO A C 1
ATOM 879 O O . PRO A 1 118 ? 12.835 8.929 16.992 1.00 96.62 118 PRO A O 1
ATOM 882 N N . ASP A 1 119 ? 13.245 7.241 15.578 1.00 96.00 119 ASP A N 1
ATOM 883 C CA . ASP A 1 119 ? 13.524 6.227 16.586 1.00 96.00 119 ASP A CA 1
ATOM 884 C C . ASP A 1 119 ? 14.977 6.317 17.094 1.00 96.00 119 ASP A C 1
ATOM 886 O O . ASP A 1 119 ? 15.782 7.137 16.644 1.00 96.00 119 ASP A O 1
ATOM 890 N N . ALA A 1 120 ? 15.334 5.447 18.041 1.00 94.38 120 ALA A N 1
ATOM 891 C CA . ALA A 1 120 ? 16.669 5.407 18.642 1.00 94.38 120 ALA A CA 1
ATOM 892 C C . ALA A 1 120 ? 17.809 5.134 17.638 1.00 94.38 120 ALA A C 1
ATOM 894 O O . ALA A 1 120 ? 18.965 5.420 17.942 1.00 94.38 120 ALA A O 1
ATOM 895 N N . ASN A 1 121 ? 17.500 4.607 16.447 1.00 94.06 121 ASN A N 1
ATOM 896 C CA . ASN A 1 121 ? 18.469 4.361 15.379 1.00 94.06 121 ASN A CA 1
ATOM 897 C C . ASN A 1 121 ? 18.574 5.549 14.402 1.00 94.06 121 ASN A C 1
ATOM 899 O O . ASN A 1 121 ? 19.266 5.449 13.390 1.00 94.06 121 ASN A O 1
ATOM 903 N N . GLY A 1 122 ? 17.868 6.656 14.663 1.00 93.56 122 GLY A N 1
ATOM 904 C CA . GLY A 1 122 ? 17.815 7.837 13.797 1.00 93.56 122 GLY A CA 1
ATOM 905 C C . GLY A 1 122 ? 16.947 7.665 12.545 1.00 93.56 122 GLY A C 1
ATOM 906 O O . GLY A 1 122 ? 16.863 8.584 11.732 1.00 93.56 122 GLY A O 1
ATOM 907 N N . GLY A 1 123 ? 16.302 6.505 12.379 1.00 94.81 123 GLY A N 1
ATOM 908 C CA . GLY A 1 123 ? 15.324 6.242 11.324 1.00 94.81 123 GLY A CA 1
ATOM 909 C C . GLY A 1 123 ? 13.898 6.503 11.804 1.00 94.81 123 GLY A C 1
ATOM 910 O O . GLY A 1 123 ? 13.690 7.011 12.893 1.00 94.81 123 GLY A O 1
ATOM 911 N N . PHE A 1 124 ? 12.891 6.137 11.013 1.00 96.88 124 PHE A N 1
ATOM 912 C CA . PHE A 1 124 ? 11.477 6.275 11.408 1.00 96.88 124 PHE A CA 1
ATOM 913 C C . PHE A 1 124 ? 10.750 4.935 11.531 1.00 96.88 124 PHE A C 1
ATOM 915 O O . PHE A 1 124 ? 9.576 4.902 11.893 1.00 96.88 124 PHE A O 1
ATOM 922 N N . LEU A 1 125 ? 11.416 3.821 11.212 1.00 94.38 125 LEU A N 1
ATOM 923 C CA . LEU A 1 125 ? 10.777 2.509 11.145 1.00 94.38 125 LEU A CA 1
ATOM 924 C C . LEU A 1 125 ? 10.162 2.118 12.494 1.00 94.38 125 LEU A C 1
ATOM 926 O O . LEU A 1 125 ? 9.004 1.706 12.528 1.00 94.38 125 LEU A O 1
ATOM 930 N N . GLY A 1 126 ? 10.906 2.296 13.588 1.00 96.38 126 GLY A N 1
ATOM 931 C CA . GLY A 1 126 ? 10.429 2.005 14.936 1.00 96.38 126 GLY A CA 1
ATOM 932 C C . GLY A 1 126 ? 9.210 2.843 15.304 1.00 96.38 126 GLY A C 1
ATOM 933 O O . GLY A 1 126 ? 8.188 2.290 15.699 1.00 96.38 126 GLY A O 1
ATOM 934 N N . THR A 1 127 ? 9.270 4.159 15.084 1.00 97.44 127 THR A N 1
ATOM 935 C CA . THR A 1 127 ? 8.159 5.079 15.376 1.00 97.44 127 THR A CA 1
ATOM 936 C C . THR A 1 127 ? 6.901 4.742 14.574 1.00 97.44 127 THR A C 1
ATOM 938 O O . THR A 1 127 ? 5.797 4.762 15.116 1.00 97.44 127 THR A O 1
ATOM 941 N N . ARG A 1 128 ? 7.043 4.395 13.287 1.00 97.62 128 ARG A N 1
ATOM 942 C CA . ARG A 1 128 ? 5.906 3.995 12.443 1.00 97.62 128 ARG A CA 1
ATOM 943 C C . ARG A 1 128 ? 5.264 2.697 12.935 1.00 97.62 128 ARG A C 1
ATOM 945 O O . ARG A 1 128 ? 4.042 2.630 13.010 1.00 97.62 128 ARG A O 1
ATOM 952 N N . ILE A 1 129 ? 6.069 1.685 13.270 1.00 97.00 129 ILE A N 1
ATOM 953 C CA . ILE A 1 129 ? 5.570 0.405 13.798 1.00 97.00 129 ILE A CA 1
ATOM 954 C C . ILE A 1 129 ? 4.855 0.621 15.133 1.00 97.00 129 ILE A C 1
ATOM 956 O O . ILE A 1 129 ? 3.772 0.079 15.343 1.00 97.00 129 ILE A O 1
ATOM 960 N N . GLU A 1 130 ? 5.432 1.429 16.020 1.00 97.69 130 GLU A N 1
ATOM 961 C CA . GLU A 1 130 ? 4.846 1.692 17.332 1.00 97.69 130 GLU A CA 1
ATOM 962 C C . GLU A 1 130 ? 3.498 2.408 17.225 1.00 97.69 130 GLU A C 1
ATOM 964 O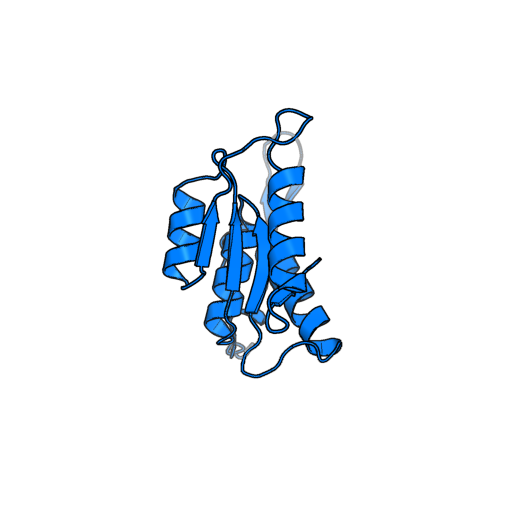 O . GLU A 1 130 ? 2.538 2.032 17.896 1.00 97.69 130 GLU A O 1
ATOM 969 N N . LEU A 1 131 ? 3.377 3.368 16.304 1.00 98.1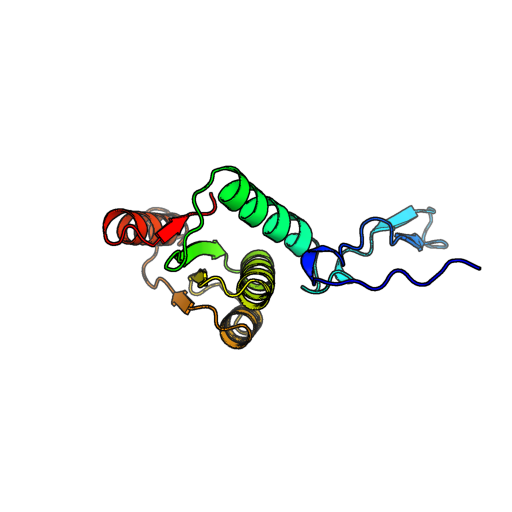9 131 LEU A N 1
ATOM 970 C CA . LEU A 1 131 ? 2.100 4.014 16.016 1.00 98.19 131 LEU A CA 1
ATOM 971 C C . LEU A 1 131 ? 1.039 3.009 15.541 1.00 98.19 131 LEU A C 1
ATOM 973 O O . LEU A 1 131 ? -0.107 3.080 15.987 1.00 98.19 131 LEU A O 1
ATOM 977 N N . ILE A 1 132 ? 1.399 2.073 14.655 1.00 98.31 132 ILE A N 1
ATOM 978 C CA . ILE A 1 132 ? 0.462 1.040 14.191 1.00 98.31 132 ILE A CA 1
ATOM 979 C C . ILE A 1 132 ? 0.025 0.157 15.358 1.00 98.31 132 ILE A C 1
ATOM 981 O O . ILE A 1 132 ? -1.172 -0.045 15.546 1.00 98.31 132 ILE A O 1
ATOM 985 N N . ARG A 1 133 ? 0.966 -0.311 16.186 1.00 98.25 133 ARG A N 1
ATOM 986 C CA . ARG A 1 133 ? 0.650 -1.111 17.380 1.00 98.25 133 ARG A CA 1
ATOM 987 C C . ARG A 1 133 ? -0.293 -0.376 18.320 1.00 98.25 133 ARG A C 1
ATOM 989 O O . ARG A 1 133 ? -1.277 -0.958 18.762 1.00 98.25 133 ARG A O 1
ATOM 996 N N . HIS A 1 134 ? -0.036 0.905 18.571 1.00 98.31 134 HIS A N 1
ATOM 997 C CA . HIS A 1 134 ? -0.903 1.738 19.393 1.00 98.31 134 HIS A CA 1
ATOM 998 C C . HIS A 1 134 ? -2.316 1.863 18.796 1.00 98.31 134 HIS A C 1
ATOM 1000 O O . HIS A 1 134 ? -3.302 1.742 19.518 1.00 98.31 134 HIS A O 1
ATOM 1006 N N . LYS A 1 135 ? -2.439 2.074 17.478 1.00 98.31 135 LYS A N 1
ATOM 1007 C CA . LYS A 1 135 ? -3.737 2.149 16.781 1.00 98.31 135 LYS A CA 1
ATOM 1008 C C . LYS A 1 135 ? -4.513 0.834 16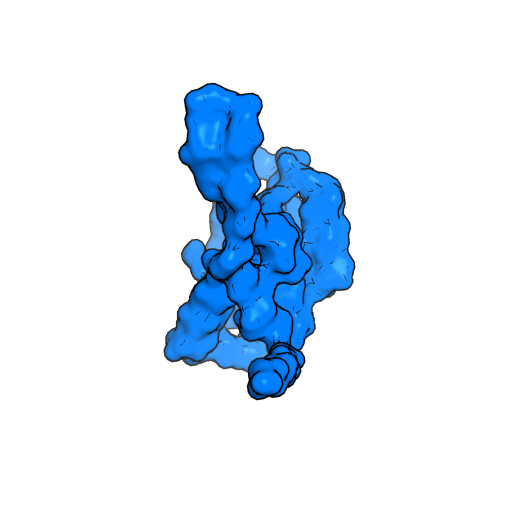.868 1.00 98.31 135 LYS A C 1
ATOM 1010 O O . LYS A 1 135 ? -5.682 0.858 17.233 1.00 98.31 135 LYS A O 1
ATOM 1015 N N . VAL A 1 136 ? -3.852 -0.292 16.600 1.00 97.94 136 VAL A N 1
ATOM 1016 C CA . VAL A 1 136 ? -4.456 -1.634 16.665 1.00 97.94 136 VAL A CA 1
ATOM 1017 C C . VAL A 1 136 ? -4.869 -1.999 18.094 1.00 97.94 136 VAL A C 1
ATOM 1019 O O . VAL A 1 136 ? -5.930 -2.577 18.296 1.00 97.94 136 VAL A O 1
ATOM 1022 N N . ALA A 1 137 ? -4.071 -1.636 19.103 1.00 98.12 137 ALA A N 1
ATOM 1023 C CA . ALA A 1 137 ? -4.417 -1.875 20.504 1.00 98.12 137 ALA A CA 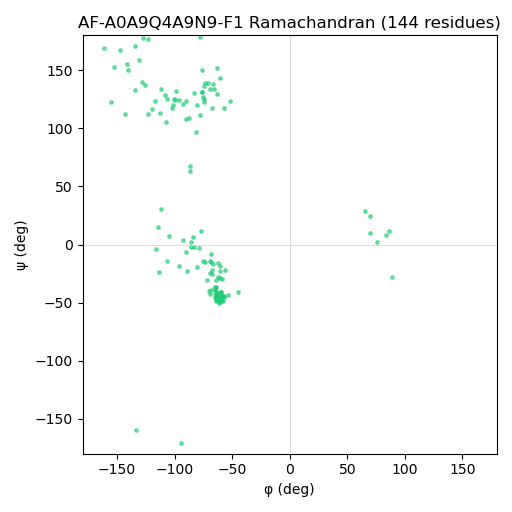1
ATOM 1024 C C . ALA A 1 137 ? -5.549 -0.960 21.010 1.00 98.12 137 ALA A C 1
ATOM 1026 O O . ALA A 1 137 ? -6.295 -1.348 21.908 1.00 98.12 137 ALA A O 1
ATOM 1027 N N . GLY A 1 138 ? -5.656 0.257 20.465 1.00 98.19 138 GLY A N 1
ATOM 1028 C CA . GLY A 1 138 ? -6.614 1.272 20.903 1.00 98.19 138 GLY A CA 1
ATOM 1029 C C . GLY A 1 138 ? -7.977 1.229 20.208 1.00 98.19 138 GLY A C 1
ATOM 1030 O O . GLY A 1 138 ? -8.948 1.729 20.770 1.00 98.19 138 GLY A O 1
ATOM 1031 N N . ASP A 1 139 ? -8.070 0.655 19.007 1.00 98.00 139 ASP A N 1
ATOM 1032 C CA . ASP A 1 139 ? -9.319 0.553 18.250 1.00 98.00 139 ASP A CA 1
ATOM 1033 C C . ASP A 1 139 ? -9.377 -0.791 17.492 1.00 98.00 139 ASP A C 1
ATOM 1035 O O . ASP A 1 139 ? -8.616 -0.996 16.542 1.00 98.00 139 ASP A O 1
ATOM 1039 N N . PRO A 1 140 ? -10.293 -1.706 17.878 1.00 96.81 140 PRO A N 1
ATOM 1040 C CA . PRO A 1 140 ? -10.368 -3.057 17.321 1.00 96.81 140 PRO A CA 1
ATOM 1041 C C . PRO A 1 140 ? -10.807 -3.097 15.853 1.00 96.81 140 PRO A C 1
ATOM 1043 O O . PRO A 1 140 ? -10.773 -4.161 15.240 1.00 96.81 140 PRO A O 1
ATOM 1046 N N . ARG A 1 141 ? -11.232 -1.966 15.274 1.00 98.00 141 ARG A N 1
ATOM 1047 C CA . ARG A 1 141 ? -11.506 -1.866 13.836 1.00 98.00 141 ARG A CA 1
ATOM 1048 C C . ARG A 1 141 ? -10.235 -1.942 12.998 1.00 98.00 141 ARG A C 1
ATOM 1050 O O . ARG A 1 141 ? -10.318 -2.315 11.829 1.00 98.00 141 ARG A O 1
ATOM 1057 N N . TYR A 1 142 ? -9.079 -1.583 13.560 1.00 98.50 142 TYR A N 1
ATOM 1058 C CA . TYR A 1 142 ? -7.820 -1.634 12.829 1.00 98.50 142 TYR A CA 1
ATOM 1059 C C . TYR A 1 142 ? -7.309 -3.062 12.673 1.00 98.50 142 TYR A C 1
ATOM 1061 O O . TYR A 1 142 ? -7.079 -3.769 13.653 1.00 98.50 142 TYR A O 1
ATOM 1069 N N . VAL A 1 143 ? -7.030 -3.444 11.430 1.00 98.31 143 VAL A N 1
ATOM 1070 C CA . VAL A 1 143 ? -6.349 -4.694 11.093 1.00 98.31 143 VAL A CA 1
ATOM 1071 C C . VAL A 1 143 ? -5.057 -4.360 10.363 1.00 98.31 143 VAL A C 1
ATOM 1073 O O . VAL A 1 143 ? -5.066 -3.772 9.280 1.00 98.31 143 VAL A O 1
ATOM 1076 N N . TRP A 1 144 ? -3.931 -4.716 10.978 1.00 97.81 144 TRP A N 1
ATOM 1077 C CA . TRP A 1 144 ? -2.622 -4.560 10.355 1.00 97.81 144 TRP A CA 1
ATOM 1078 C C . TRP A 1 144 ? -2.408 -5.657 9.310 1.00 97.81 144 TRP A C 1
ATOM 1080 O O . TRP A 1 144 ? -2.660 -6.831 9.576 1.00 97.81 144 TRP A O 1
ATOM 1090 N N . LEU A 1 145 ? -1.972 -5.257 8.116 1.00 94.06 145 LEU A N 1
ATOM 1091 C CA . LEU A 1 145 ? -1.719 -6.154 6.989 1.00 94.06 145 LEU A CA 1
ATOM 1092 C C . LEU A 1 145 ? -0.449 -7.012 7.133 1.00 94.06 145 LEU A C 1
ATOM 1094 O O . LEU A 1 145 ? -0.328 -7.988 6.391 1.00 94.06 145 LEU A O 1
ATOM 1098 N N . ASN A 1 146 ? 0.460 -6.693 8.066 1.00 72.38 146 ASN A N 1
ATOM 1099 C CA . ASN A 1 146 ? 1.634 -7.514 8.384 1.00 72.38 146 ASN A CA 1
ATOM 1100 C C . ASN A 1 146 ? 2.068 -7.411 9.853 1.00 72.38 146 ASN A C 1
ATOM 1102 O O . ASN A 1 146 ? 2.774 -6.436 10.189 1.00 72.38 146 ASN A O 1
#

Radius of gyration: 17.82 Å; Cα contacts (8 Å, |Δi|>4): 224; chains: 1; bounding box: 44×29×53 Å

pLDDT: mean 93.7, std 9.55, range [37.47, 98.75]

Organism: Pseudomonas syringae (NCBI:txid317)

Sequence (146 aa):
MHTASEYQSLCEIVHDQAFLKVTGLGLDFFLKMESLNPAGSIKLKTAVGLINDVQARGLLGPETILIESSSGNLGVALAMICAERGIAFTCVVDPNSSSHNIRMMRSYGAEVIQVETPDANGGFLGTRIELIRHKVAGDPRYVWLN

Secondary structure (DSSP, 8-state):
--PPPPPSSGGG----S-EEEE-SSSS-EEEE-GGGSTTSSTHHHHHHHHHHHHHHTT---TT-EEEEE-SSHHHHHHHHHHHHHT-EEEEEE-TTS-HHHHHHHHHTT-EEEEP-S--TTSSSHHHHHH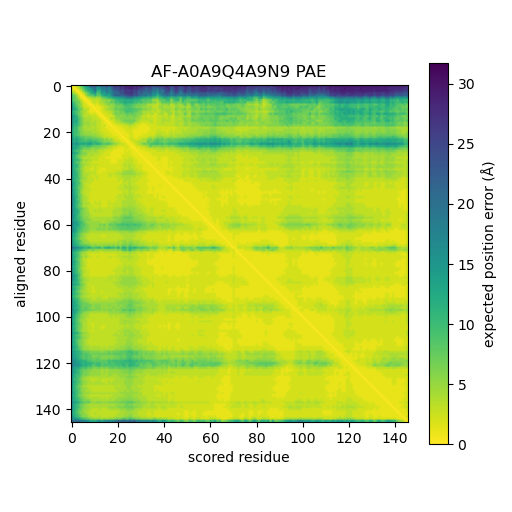HHHHHHHH-TTEEE--

InterPro domains:
  IPR001926 Tryptophan synthase beta chain-like, PALP domain [PF00291] (24-131)
  IPR036052 Tryptophan synthase beta chain-like, PALP domain superfamily [G3DSA:3.40.50.1100] (37-145)
  IPR036052 Tryptophan synthase beta chain-like, PALP domain superfamily [SSF53686] (18-145)
  IPR050214 Cysteine synthase/Cystathionine beta-synthase [PTHR10314] (24-126)

Solvent-accessible surface area (backbone atoms only — not comparable to full-atom values): 8326 Å² total; per-residue (Å²): 133,83,76,80,78,82,76,91,49,75,85,70,56,66,61,83,83,48,66,46,81,46,71,90,75,90,58,76,50,73,45,74,49,32,53,73,17,87,58,53,27,63,33,37,61,54,31,52,50,42,54,49,50,41,50,74,71,64,69,65,57,99,72,31,28,40,33,47,80,37,54,44,61,49,35,34,14,37,17,49,53,26,46,75,71,74,40,48,35,38,32,35,30,42,86,87,36,47,69,65,42,54,52,51,17,44,74,39,67,23,47,75,48,69,52,88,60,61,31,98,85,71,44,46,66,60,42,45,51,50,52,50,52,52,47,40,75,72,36,84,43,40,43,71,68,124

Mean predicted aligned error: 4.42 Å